Protein AF-A0A821J7E0-F1 (afdb_monomer)

Radius of gyration: 17.11 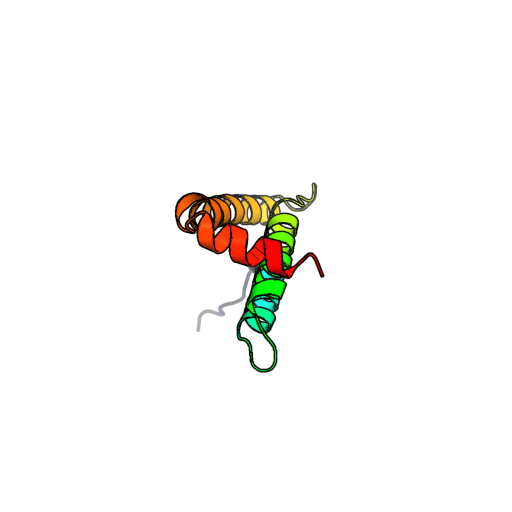Å; Cα contacts (8 Å, |Δi|>4): 48; chains: 1; bounding box: 32×41×53 Å

Nearest PDB structures (foldseek):
  6dww-assembly1_A  TM=8.074E-01  e=5.639E+00  Musca domestica
  8sjd-assembly1_B  TM=7.422E-01  e=7.407E+00  Musca domestica

Secondary structure (DSSP, 8-state):
----PPPHHHHHHHHHHHHHHHHHHHHHHHHT-SSS-HHHHHHHHHHHHHHHHH---TT-HHHHHHHHHHHHHHHIIIIISS-HHHHHHHHHTT--

Mean predicted aligned error: 9.98 Å

Sequence (96 aa):
FQKLSFSRLDWLYLSALKSVLFPFCRATILLSGSKYPTLSLAYHVLKGLKNSLTKLKADQPLENSLKKLLLIQFNYYFEQEIPMEQKRATLVCGTI

pLDDT: mean 76.68, std 15.1, range [38.75, 92.12]

Solvent-accessible surface area (backbone atoms only — not comparable to full-atom values): 5635 Å² total; per-residue (Å²): 134,83,81,88,67,80,52,76,64,52,55,52,52,50,51,36,50,49,65,68,45,48,62,53,54,53,43,49,64,61,60,68,45,90,82,61,85,46,57,36,54,42,46,56,46,52,51,51,47,52,53,59,38,68,62,69,54,91,94,36,65,69,45,38,53,53,26,49,56,50,44,54,53,46,46,49,55,61,66,71,69,52,55,72,67,61,58,45,60,27,53,64,56,65,75,120

Structure (mmCIF, N/CA/C/O backbone):
data_AF-A0A821J7E0-F1
#
_entry.id   AF-A0A821J7E0-F1
#
loop_
_atom_site.group_PDB
_atom_site.id
_atom_site.type_symbol
_atom_site.label_atom_id
_atom_site.label_alt_id
_atom_site.label_comp_id
_atom_site.label_asym_id
_atom_site.label_entity_id
_atom_site.label_seq_id
_atom_site.pdbx_PDB_ins_code
_atom_site.Cartn_x
_atom_site.Cartn_y
_atom_site.Cartn_z
_atom_site.occupancy
_atom_site.B_iso_or_equiv
_atom_site.auth_seq_id
_atom_site.auth_comp_id
_atom_site.auth_asym_id
_atom_site.auth_atom_id
_atom_site.pdbx_PDB_model_num
ATOM 1 N N . PHE A 1 1 ? 1.384 -26.727 27.277 1.00 47.72 1 PHE A N 1
ATOM 2 C CA . PHE A 1 1 ? 1.239 -26.203 25.904 1.00 47.72 1 PHE A CA 1
ATOM 3 C C . PHE A 1 1 ? 0.236 -25.063 25.908 1.00 47.72 1 PHE A C 1
ATOM 5 O O . PHE A 1 1 ? -0.953 -25.305 26.075 1.00 47.72 1 PHE A O 1
ATOM 12 N N . GLN A 1 2 ? 0.706 -23.820 25.810 1.00 49.91 2 GLN A N 1
ATOM 13 C CA . GLN A 1 2 ? -0.166 -22.649 25.724 1.00 49.91 2 GLN A CA 1
ATOM 14 C C . GLN A 1 2 ? -0.698 -22.577 24.288 1.00 49.91 2 GLN A C 1
ATOM 16 O O . GLN A 1 2 ? 0.078 -22.518 23.336 1.00 49.91 2 GLN A O 1
ATOM 21 N N . LYS A 1 3 ? -2.017 -22.687 24.118 1.00 59.97 3 LYS A N 1
ATOM 22 C CA . LYS A 1 3 ? -2.660 -22.647 22.803 1.00 59.97 3 LYS A CA 1
ATOM 23 C C . LYS A 1 3 ? -2.534 -21.211 22.281 1.00 59.97 3 LYS A C 1
ATOM 25 O O . LYS A 1 3 ? -3.243 -20.329 22.751 1.00 59.97 3 LYS A O 1
ATOM 30 N N . LEU A 1 4 ? -1.599 -20.975 21.358 1.00 69.00 4 LEU A N 1
ATOM 31 C CA . LEU A 1 4 ? -1.445 -19.719 20.614 1.00 69.00 4 LEU A CA 1
ATOM 32 C C . LEU A 1 4 ? -2.649 -19.552 19.676 1.00 69.00 4 LEU A C 1
ATOM 34 O O . LEU A 1 4 ? -2.565 -19.795 18.476 1.00 69.00 4 LEU A O 1
ATOM 38 N N . SER A 1 5 ? -3.814 -19.233 20.234 1.00 79.56 5 SER A N 1
ATOM 39 C CA . SER A 1 5 ? -4.992 -18.889 19.447 1.00 79.56 5 SER A CA 1
ATOM 40 C C . SER A 1 5 ? -5.023 -17.385 19.248 1.00 79.56 5 SER A C 1
ATOM 42 O O . SER A 1 5 ? -5.134 -16.641 20.223 1.00 79.56 5 SER A O 1
ATOM 44 N N . PHE A 1 6 ? -4.964 -16.951 17.992 1.00 81.06 6 PHE A N 1
ATOM 45 C CA . PHE A 1 6 ? -5.233 -15.565 17.638 1.00 81.06 6 PHE A CA 1
ATOM 46 C C . PHE A 1 6 ? -6.611 -15.145 18.143 1.00 81.06 6 PHE A C 1
ATOM 48 O O . PHE A 1 6 ? -7.612 -15.839 17.934 1.00 81.06 6 PHE A O 1
ATOM 55 N N . SER A 1 7 ? -6.653 -13.990 18.794 1.00 85.94 7 SER A N 1
ATOM 56 C CA . SER A 1 7 ? -7.897 -13.331 19.147 1.00 85.94 7 SER A CA 1
ATOM 57 C C . SER A 1 7 ? -8.586 -12.796 17.888 1.00 85.94 7 SER A C 1
ATOM 59 O O . SER A 1 7 ? -7.986 -12.641 16.821 1.00 85.94 7 SER A O 1
ATOM 61 N N . ARG A 1 8 ? -9.873 -12.456 18.002 1.00 84.81 8 ARG A N 1
ATOM 62 C CA . ARG A 1 8 ? -10.621 -11.812 16.911 1.00 84.81 8 ARG A CA 1
ATOM 63 C C . ARG A 1 8 ? -9.969 -10.501 16.450 1.00 84.81 8 ARG A C 1
ATOM 65 O O . ARG A 1 8 ? -10.041 -10.177 15.268 1.00 84.81 8 ARG A O 1
ATOM 72 N N . LEU A 1 9 ? -9.342 -9.761 17.366 1.00 86.75 9 LEU A N 1
ATOM 73 C CA . LEU A 1 9 ? -8.648 -8.513 17.052 1.00 86.75 9 LEU A CA 1
ATOM 74 C C . LEU A 1 9 ? -7.415 -8.769 16.183 1.00 86.75 9 LEU A C 1
ATOM 76 O O . LEU A 1 9 ? -7.224 -8.070 15.194 1.00 86.75 9 LEU A O 1
ATOM 80 N N . ASP A 1 10 ? -6.646 -9.817 16.474 1.00 87.56 10 ASP A N 1
ATOM 81 C CA . ASP A 1 10 ? -5.456 -10.174 15.690 1.00 87.56 10 ASP A CA 1
ATOM 82 C C . ASP A 1 10 ? -5.805 -10.475 14.229 1.00 87.56 10 ASP A C 1
ATOM 84 O O . ASP A 1 10 ? -5.123 -10.025 13.309 1.00 87.56 10 ASP A O 1
ATOM 88 N N . TRP A 1 11 ? -6.929 -11.156 13.995 1.00 89.00 11 TRP A N 1
ATOM 89 C CA . TRP A 1 11 ? -7.439 -11.398 12.645 1.00 89.00 11 TRP A CA 1
ATOM 90 C C . TRP A 1 11 ? -7.858 -10.115 11.922 1.00 89.00 11 TRP A C 1
ATOM 92 O O . TRP A 1 11 ? -7.642 -9.997 10.715 1.00 89.00 11 TRP A O 1
ATOM 102 N N . LEU A 1 12 ? -8.418 -9.137 12.641 1.00 86.75 12 LEU A N 1
ATOM 103 C CA . LEU A 1 12 ? -8.735 -7.824 12.074 1.00 86.75 12 LEU A CA 1
ATOM 104 C C . LEU A 1 12 ? -7.459 -7.059 11.700 1.00 86.75 12 LEU A C 1
ATOM 106 O O . LEU A 1 12 ? -7.396 -6.498 10.604 1.00 86.75 12 LEU A O 1
ATOM 110 N N . TYR A 1 13 ? -6.428 -7.092 12.551 1.00 87.75 13 TYR A N 1
ATOM 111 C CA . TYR A 1 13 ? -5.122 -6.497 12.252 1.00 87.75 13 TYR A CA 1
ATOM 112 C C . TYR A 1 13 ? -4.474 -7.146 11.027 1.00 87.75 13 TYR A C 1
ATOM 114 O O . TYR A 1 13 ? -4.061 -6.442 10.106 1.00 87.75 13 TYR A O 1
ATOM 122 N N . LEU A 1 14 ? -4.447 -8.480 10.967 1.00 89.75 14 LEU A N 1
ATOM 123 C CA . LEU A 1 14 ? -3.912 -9.228 9.828 1.00 89.75 14 LEU A CA 1
ATOM 124 C C . LEU A 1 14 ? -4.678 -8.935 8.536 1.00 89.75 14 LEU A C 1
ATOM 126 O O . LEU A 1 14 ? -4.068 -8.760 7.481 1.00 89.75 14 LEU A O 1
ATOM 130 N N . SER A 1 15 ? -6.008 -8.841 8.607 1.00 88.75 15 SER A N 1
ATOM 131 C CA . SER A 1 15 ? -6.838 -8.503 7.450 1.00 88.75 15 SER A CA 1
ATOM 132 C C . SER A 1 15 ? -6.548 -7.090 6.942 1.00 88.75 15 SER A C 1
ATOM 134 O O . SER A 1 15 ? -6.396 -6.891 5.734 1.00 88.75 15 SER A O 1
ATOM 136 N N . ALA A 1 16 ? -6.433 -6.113 7.845 1.00 87.19 16 ALA A N 1
ATOM 137 C CA . ALA A 1 16 ? -6.078 -4.744 7.483 1.00 87.19 16 ALA A CA 1
ATOM 138 C C . ALA A 1 16 ? -4.672 -4.685 6.870 1.00 87.19 16 ALA A C 1
ATOM 140 O O . ALA A 1 16 ? -4.483 -4.095 5.810 1.00 87.19 16 ALA A O 1
ATOM 141 N N . LEU A 1 17 ? -3.699 -5.369 7.474 1.00 90.38 17 LEU A N 1
ATOM 142 C CA . LEU A 1 17 ? -2.330 -5.420 6.972 1.00 90.38 17 LEU A CA 1
ATOM 143 C C . LEU A 1 17 ? -2.266 -6.047 5.572 1.00 90.38 17 LEU A C 1
ATOM 145 O O . LEU A 1 17 ? -1.640 -5.491 4.672 1.00 90.38 17 LEU A O 1
ATOM 149 N N . LYS A 1 18 ? -2.978 -7.158 5.355 1.00 90.75 18 LYS A N 1
ATOM 150 C CA . LYS A 1 18 ? -3.095 -7.798 4.039 1.00 90.75 18 LYS A CA 1
ATOM 151 C C . LYS A 1 18 ? -3.688 -6.843 3.003 1.00 90.75 18 LYS A C 1
ATOM 153 O O . LYS A 1 18 ? -3.145 -6.742 1.908 1.00 90.75 18 LYS A O 1
ATOM 158 N N . SER A 1 19 ? -4.769 -6.140 3.345 1.00 88.25 19 SER A N 1
ATOM 159 C CA . SER A 1 19 ? -5.420 -5.155 2.467 1.00 88.25 19 SER A CA 1
ATOM 160 C C . SER A 1 19 ? -4.444 -4.057 2.025 1.00 88.25 19 SER A C 1
ATOM 162 O O . SER A 1 19 ? -4.351 -3.746 0.837 1.00 88.25 19 SER A O 1
ATOM 164 N N . VAL A 1 20 ? -3.648 -3.530 2.963 1.00 91.06 20 VAL A N 1
ATOM 165 C CA . VAL A 1 20 ? -2.670 -2.463 2.697 1.00 91.06 20 VAL A CA 1
ATOM 166 C C . VAL A 1 20 ? -1.457 -2.951 1.904 1.00 91.06 20 VAL A C 1
ATOM 168 O O . VAL A 1 20 ? -0.980 -2.231 1.029 1.00 91.06 20 VAL A O 1
ATOM 171 N N . LEU A 1 21 ? -0.949 -4.152 2.190 1.00 91.06 21 LEU A N 1
ATOM 172 C CA . LEU A 1 21 ? 0.275 -4.677 1.572 1.00 91.06 21 LEU A CA 1
ATOM 173 C C . LEU A 1 21 ? 0.040 -5.338 0.210 1.00 91.06 21 LEU A C 1
ATOM 175 O O . LEU A 1 21 ? 0.962 -5.425 -0.600 1.00 91.06 21 LEU A O 1
ATOM 179 N N . PHE A 1 22 ? -1.178 -5.794 -0.086 1.00 90.62 22 PHE A N 1
ATOM 180 C CA . PHE A 1 22 ? -1.470 -6.480 -1.346 1.00 90.62 22 PHE A CA 1
ATOM 181 C C . PHE A 1 22 ? -1.139 -5.650 -2.607 1.00 90.62 22 PHE A C 1
ATOM 183 O O . PHE A 1 22 ? -0.526 -6.201 -3.526 1.00 90.62 22 PHE A O 1
ATOM 190 N N . PRO A 1 23 ? -1.435 -4.334 -2.673 1.00 89.19 23 PRO A N 1
ATOM 191 C CA . PRO A 1 23 ? -0.975 -3.470 -3.762 1.00 89.19 23 PRO A CA 1
ATOM 192 C C . PRO A 1 23 ? 0.548 -3.462 -3.947 1.00 89.19 23 PRO A C 1
ATOM 194 O O . PRO A 1 23 ? 1.015 -3.490 -5.084 1.00 89.19 23 PRO A O 1
ATOM 197 N N . PHE A 1 24 ? 1.321 -3.486 -2.856 1.00 89.25 24 PHE A N 1
ATOM 198 C CA . PHE A 1 24 ? 2.785 -3.553 -2.911 1.00 89.25 24 PHE A CA 1
ATOM 199 C C . PHE A 1 24 ? 3.261 -4.893 -3.449 1.00 89.25 24 PHE A C 1
ATOM 201 O O . PHE A 1 24 ? 4.127 -4.920 -4.310 1.00 89.25 24 PHE A O 1
ATOM 208 N N . CYS A 1 25 ? 2.652 -6.000 -3.021 1.00 88.19 25 CYS A N 1
ATOM 209 C CA . CYS A 1 25 ? 2.974 -7.321 -3.558 1.00 88.19 25 CYS A CA 1
ATOM 210 C C . CYS A 1 25 ? 2.792 -7.365 -5.085 1.00 88.19 25 CYS A C 1
ATOM 212 O O . CYS A 1 25 ? 3.690 -7.799 -5.806 1.00 88.19 25 CYS A O 1
ATOM 214 N N . ARG A 1 26 ? 1.672 -6.833 -5.599 1.00 85.81 26 ARG A N 1
ATOM 215 C CA . ARG A 1 26 ? 1.432 -6.747 -7.051 1.00 85.81 26 ARG A CA 1
ATOM 216 C C . ARG A 1 26 ? 2.445 -5.844 -7.751 1.00 85.81 26 ARG A C 1
ATOM 218 O O . ARG A 1 26 ? 2.929 -6.210 -8.818 1.00 85.81 26 ARG A O 1
ATOM 225 N N . ALA A 1 27 ? 2.770 -4.696 -7.160 1.00 86.00 27 ALA A N 1
ATOM 226 C CA . ALA A 1 27 ? 3.784 -3.794 -7.694 1.00 86.00 27 ALA A CA 1
ATOM 227 C C . ALA A 1 27 ? 5.160 -4.469 -7.762 1.00 86.00 27 ALA A C 1
ATOM 229 O O . ALA A 1 27 ? 5.799 -4.420 -8.805 1.00 86.00 27 ALA A O 1
ATOM 230 N N . THR A 1 28 ? 5.579 -5.172 -6.710 1.00 86.00 28 THR A N 1
ATOM 231 C CA . THR A 1 28 ? 6.847 -5.910 -6.676 1.00 86.00 28 THR A CA 1
ATOM 232 C C . THR A 1 28 ? 6.890 -7.014 -7.727 1.00 86.00 28 THR A C 1
ATOM 234 O O . THR A 1 28 ? 7.903 -7.154 -8.398 1.00 86.00 28 THR A O 1
ATOM 237 N N . ILE A 1 29 ? 5.799 -7.765 -7.927 1.00 84.62 29 ILE A N 1
ATOM 238 C CA . ILE A 1 29 ? 5.719 -8.797 -8.977 1.00 84.62 29 ILE A CA 1
ATOM 239 C C . ILE A 1 29 ? 5.846 -8.182 -10.379 1.00 84.62 29 ILE A C 1
ATOM 241 O O . ILE A 1 29 ? 6.494 -8.755 -11.249 1.00 84.62 29 ILE A O 1
ATOM 245 N N . LEU A 1 30 ? 5.229 -7.021 -10.611 1.00 80.69 30 LEU A N 1
ATOM 246 C CA . LEU A 1 30 ? 5.316 -6.322 -11.896 1.00 80.69 30 LEU A CA 1
ATOM 247 C C . LEU A 1 30 ? 6.713 -5.731 -12.135 1.00 80.69 30 LEU A C 1
ATOM 249 O O . LEU A 1 30 ? 7.226 -5.789 -13.249 1.00 80.69 30 LEU A O 1
ATOM 253 N N . LEU A 1 31 ? 7.328 -5.179 -11.089 1.00 79.44 31 LEU A N 1
ATOM 254 C CA . LEU A 1 31 ? 8.638 -4.528 -11.145 1.00 79.44 31 LEU A CA 1
ATOM 255 C C . LEU A 1 31 ? 9.810 -5.517 -11.137 1.00 79.44 31 LEU A C 1
ATOM 257 O O . LEU A 1 31 ? 10.880 -5.171 -11.627 1.00 79.44 31 LEU A O 1
ATOM 261 N N . SER A 1 32 ? 9.627 -6.742 -10.631 1.00 79.50 32 SER A N 1
ATOM 262 C CA . SER A 1 32 ? 10.670 -7.779 -10.613 1.00 79.50 32 SER A CA 1
ATOM 263 C C . SER A 1 32 ? 10.994 -8.354 -11.997 1.00 79.50 32 SER A C 1
ATOM 265 O O . SER A 1 32 ? 11.944 -9.119 -12.132 1.00 79.50 32 SER A O 1
ATOM 267 N N . GLY A 1 33 ? 10.259 -7.943 -13.039 1.00 64.69 33 GLY A N 1
ATOM 268 C CA . GLY A 1 33 ? 10.817 -7.850 -14.387 1.00 64.69 33 GLY A CA 1
ATOM 269 C C . GLY A 1 33 ? 11.212 -9.171 -15.040 1.00 64.69 33 GLY A C 1
ATOM 270 O O . GLY A 1 33 ? 12.212 -9.220 -15.744 1.00 64.69 33 GLY A O 1
ATOM 271 N N . SER A 1 34 ? 10.426 -10.238 -14.881 1.00 60.00 34 SER A N 1
ATOM 272 C CA . SER A 1 34 ? 10.753 -11.508 -15.543 1.00 60.00 34 SER A CA 1
ATOM 273 C C . SER A 1 34 ? 10.625 -11.480 -17.077 1.00 60.00 34 SER A C 1
ATOM 275 O O . SER A 1 34 ? 11.155 -12.397 -17.702 1.00 60.00 34 SER A O 1
ATOM 277 N N . LYS A 1 35 ? 9.959 -10.484 -17.710 1.00 55.94 35 LYS A N 1
ATOM 278 C CA . LYS A 1 35 ? 9.728 -10.502 -19.179 1.00 55.94 35 LYS A CA 1
ATOM 279 C C . LYS A 1 35 ? 9.691 -9.190 -20.011 1.00 55.94 35 LYS A C 1
ATOM 281 O O . LYS A 1 35 ? 9.715 -9.340 -21.224 1.00 55.94 35 LYS A O 1
ATOM 286 N N . TYR A 1 36 ? 9.648 -7.947 -19.499 1.00 55.09 36 TYR A N 1
ATOM 287 C CA . TYR A 1 36 ? 9.438 -6.744 -20.364 1.00 55.09 36 TYR A CA 1
ATOM 288 C C . TYR A 1 36 ? 10.053 -5.439 -19.815 1.00 55.09 36 TYR A C 1
ATOM 290 O O . TYR A 1 36 ? 10.305 -5.388 -18.612 1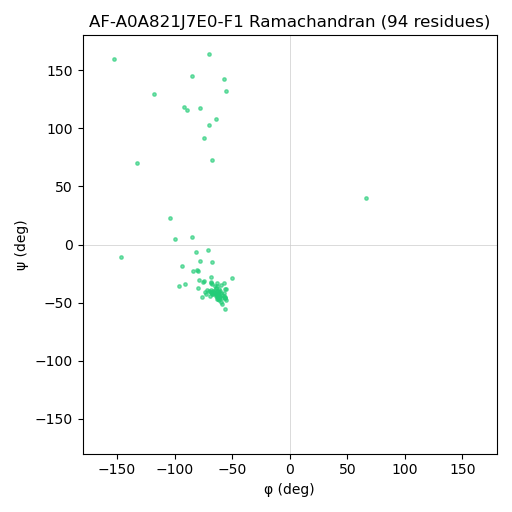.00 55.09 36 TYR A O 1
ATOM 298 N N . PRO A 1 37 ? 10.311 -4.395 -20.649 1.00 55.03 37 PRO A N 1
ATOM 299 C CA . PRO A 1 37 ? 11.077 -3.211 -20.252 1.00 55.03 37 PRO A CA 1
ATOM 300 C C . PRO A 1 37 ? 10.337 -2.444 -19.154 1.00 55.03 37 PRO A C 1
ATOM 302 O O . PRO A 1 37 ? 9.294 -1.829 -19.355 1.00 55.03 37 PRO A O 1
ATOM 305 N N . THR A 1 38 ? 10.891 -2.546 -17.955 1.00 65.75 38 THR A N 1
ATOM 306 C CA . THR A 1 38 ? 10.271 -2.251 -16.663 1.00 65.75 38 THR A CA 1
ATOM 307 C C . THR A 1 38 ? 10.180 -0.763 -16.338 1.00 65.75 38 THR A C 1
ATOM 309 O O . THR A 1 38 ? 9.435 -0.395 -15.434 1.00 65.75 38 THR A O 1
ATOM 312 N N . LEU A 1 39 ? 10.895 0.110 -17.055 1.00 67.19 39 LEU A N 1
ATOM 313 C CA . LEU A 1 39 ? 11.051 1.511 -16.652 1.00 67.19 39 LEU A CA 1
ATOM 314 C C . LEU A 1 39 ? 9.808 2.373 -16.933 1.00 67.19 39 LEU A C 1
ATOM 316 O O . LEU A 1 39 ? 9.368 3.108 -16.052 1.00 67.19 39 LEU A O 1
ATOM 320 N N . SER A 1 40 ? 9.201 2.259 -18.120 1.00 69.75 40 SER A N 1
ATOM 321 C CA . SER A 1 40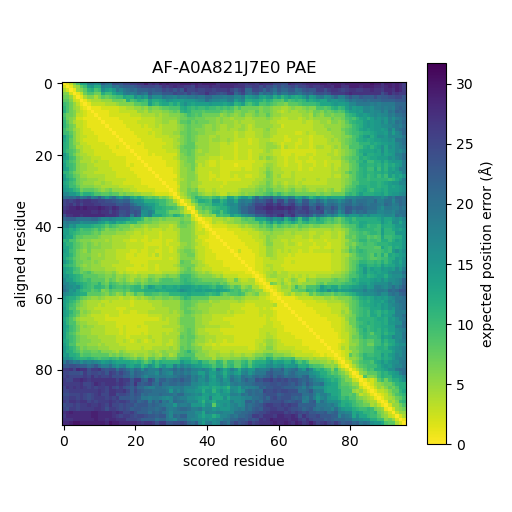 ? 7.953 2.970 -18.452 1.00 69.75 40 SER A CA 1
ATOM 322 C C . SER A 1 40 ? 6.802 2.519 -17.558 1.00 69.75 40 SER A C 1
ATOM 324 O O . SER A 1 40 ? 6.056 3.334 -17.017 1.00 69.75 40 S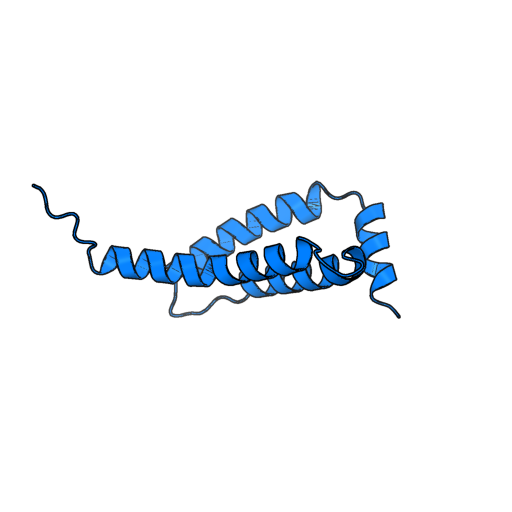ER A O 1
ATOM 326 N N . LEU A 1 41 ? 6.698 1.207 -17.335 1.00 74.56 41 LEU A N 1
ATOM 327 C CA . LEU A 1 41 ? 5.661 0.627 -16.491 1.00 74.56 41 LEU A C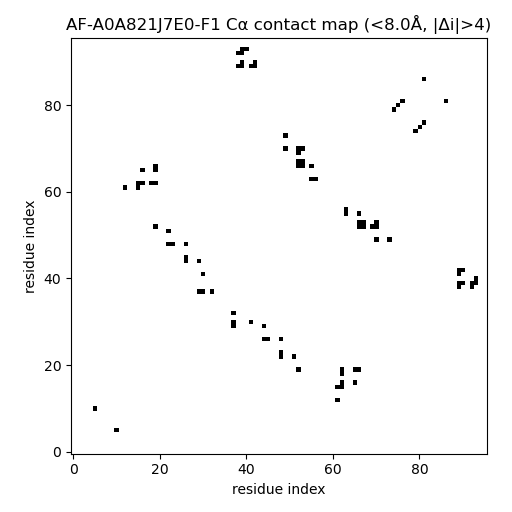A 1
ATOM 328 C C . LEU A 1 41 ? 5.849 0.996 -15.017 1.00 74.56 41 LEU A C 1
ATOM 330 O O . LEU A 1 41 ? 4.861 1.168 -14.301 1.00 74.56 41 LEU A O 1
ATOM 334 N N . ALA A 1 42 ? 7.100 1.148 -14.566 1.00 78.31 42 ALA A N 1
ATOM 335 C CA . ALA A 1 42 ? 7.399 1.453 -13.177 1.00 78.31 42 ALA A CA 1
ATOM 336 C C . ALA A 1 42 ? 6.693 2.723 -12.721 1.00 78.31 42 ALA A C 1
ATOM 338 O O . ALA A 1 42 ? 6.022 2.706 -11.690 1.00 78.31 42 ALA A O 1
ATOM 339 N N . TYR A 1 43 ? 6.748 3.791 -13.518 1.00 79.12 43 TYR A N 1
ATOM 340 C CA . TYR A 1 43 ? 6.066 5.040 -13.191 1.00 79.12 43 TYR A CA 1
ATOM 341 C C . TYR A 1 43 ? 4.567 4.846 -12.940 1.00 79.12 43 TYR A C 1
ATOM 343 O O . TYR A 1 43 ? 4.030 5.309 -11.932 1.00 79.12 43 TYR A O 1
ATOM 351 N N . HIS A 1 44 ? 3.889 4.122 -13.832 1.00 81.88 44 HIS A N 1
ATOM 352 C CA . HIS A 1 44 ? 2.458 3.855 -13.710 1.00 81.88 44 HIS A CA 1
ATOM 353 C C . HIS A 1 44 ? 2.134 2.986 -12.494 1.00 81.88 44 HIS A C 1
ATOM 355 O O . HIS A 1 44 ? 1.166 3.267 -11.783 1.00 81.88 44 HIS A O 1
ATOM 361 N N . VAL A 1 45 ? 2.957 1.973 -12.220 1.00 84.69 45 VAL A N 1
ATOM 362 C CA . VAL A 1 45 ? 2.820 1.105 -11.044 1.00 84.69 45 VAL A CA 1
ATOM 363 C C . VAL A 1 45 ? 2.964 1.919 -9.758 1.00 84.69 45 VAL A C 1
ATOM 365 O O . VAL A 1 45 ? 2.124 1.827 -8.865 1.00 84.69 45 VAL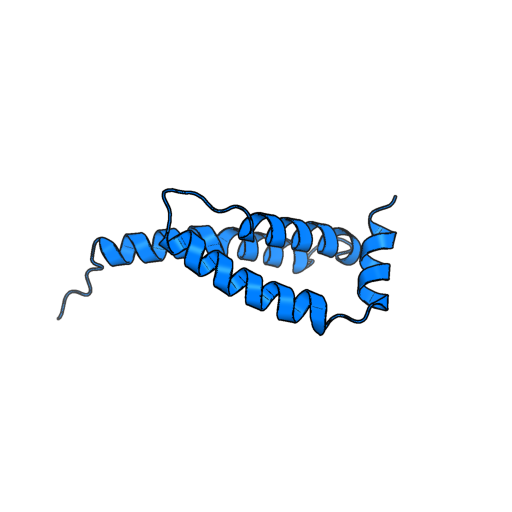 A O 1
ATOM 368 N N . LEU A 1 46 ? 3.975 2.780 -9.689 1.00 85.06 46 LEU A N 1
ATOM 369 C CA . LEU A 1 46 ? 4.275 3.620 -8.531 1.00 85.06 46 LEU A CA 1
ATOM 370 C C . LEU A 1 46 ? 3.207 4.698 -8.312 1.00 85.06 46 LEU A C 1
ATOM 372 O O . LEU A 1 46 ? 2.750 4.903 -7.187 1.00 85.06 46 LEU A O 1
ATOM 376 N N . LYS A 1 47 ? 2.720 5.325 -9.388 1.00 84.31 47 LYS A N 1
ATOM 377 C CA . LYS A 1 47 ? 1.578 6.250 -9.345 1.00 84.31 47 LYS A CA 1
ATOM 378 C C . LYS A 1 47 ? 0.300 5.545 -8.881 1.00 84.31 47 LYS A C 1
ATOM 380 O O . LYS A 1 47 ? -0.436 6.081 -8.054 1.00 84.31 47 LYS A O 1
ATOM 385 N N . GLY A 1 48 ? 0.044 4.332 -9.373 1.00 86.25 48 GLY A N 1
ATOM 386 C CA . GLY A 1 48 ? -1.073 3.494 -8.932 1.00 86.25 48 GLY A CA 1
ATOM 387 C C . GLY A 1 48 ? -0.984 3.136 -7.448 1.00 86.25 48 GLY A C 1
ATOM 388 O O . GLY A 1 48 ? -1.990 3.170 -6.737 1.00 86.25 48 GLY A O 1
ATOM 389 N N . LEU A 1 49 ? 0.226 2.876 -6.960 1.00 88.81 49 LEU A N 1
ATOM 390 C CA . LEU A 1 49 ? 0.489 2.565 -5.563 1.00 88.81 49 LEU A CA 1
ATOM 391 C C . LEU A 1 49 ? 0.274 3.787 -4.656 1.00 88.81 49 LEU A C 1
ATOM 393 O O . LEU A 1 49 ? -0.450 3.679 -3.665 1.00 88.81 49 LEU A O 1
ATOM 397 N N . LYS A 1 50 ? 0.755 4.975 -5.053 1.00 89.00 50 LYS A N 1
ATOM 398 C CA . LYS A 1 50 ? 0.440 6.249 -4.376 1.00 89.00 50 LYS A CA 1
ATOM 399 C C . LYS A 1 50 ? -1.073 6.483 -4.302 1.00 89.00 50 LYS A C 1
ATOM 401 O O . LYS A 1 50 ? -1.595 6.786 -3.233 1.00 89.00 50 LYS A O 1
ATOM 406 N N . ASN A 1 51 ? -1.795 6.249 -5.399 1.00 89.06 51 ASN A N 1
ATOM 407 C CA . ASN A 1 51 ? -3.257 6.363 -5.435 1.00 89.06 51 ASN A CA 1
ATOM 408 C C . ASN A 1 51 ? -3.967 5.360 -4.508 1.00 89.06 51 ASN A C 1
ATOM 410 O O . ASN A 1 51 ? -5.026 5.658 -3.958 1.00 89.06 51 ASN A O 1
ATOM 414 N N . SER A 1 52 ? -3.410 4.162 -4.327 1.00 88.88 52 SER A N 1
ATOM 415 C CA . SER A 1 52 ? -3.949 3.170 -3.389 1.00 88.88 52 SER A CA 1
ATOM 416 C C . SER A 1 52 ? -3.784 3.601 -1.928 1.00 88.88 52 SER A C 1
ATOM 418 O O . SER A 1 52 ? -4.626 3.273 -1.090 1.00 88.88 52 SER A O 1
ATOM 420 N N . LEU A 1 53 ? -2.711 4.334 -1.624 1.00 87.94 53 LEU A N 1
ATOM 421 C CA . LEU A 1 53 ? -2.423 4.862 -0.291 1.00 87.94 53 LEU A CA 1
ATOM 422 C C . LEU A 1 53 ? -3.239 6.125 0.032 1.00 87.94 53 LEU A C 1
ATOM 424 O O . LEU A 1 53 ? -3.598 6.335 1.186 1.00 87.94 53 LEU A O 1
ATOM 428 N N . THR A 1 54 ? -3.588 6.943 -0.965 1.00 88.38 54 THR A N 1
ATOM 429 C CA . THR A 1 54 ? -4.417 8.148 -0.766 1.00 88.38 54 THR A CA 1
ATOM 430 C C . THR A 1 54 ? -5.915 7.855 -0.665 1.00 88.38 54 THR A C 1
ATOM 432 O O . THR A 1 54 ? -6.657 8.648 -0.087 1.00 88.38 54 THR A O 1
ATOM 435 N N . LYS A 1 55 ? -6.382 6.710 -1.181 1.00 87.69 55 LYS A N 1
ATOM 436 C CA . LYS A 1 55 ? -7.781 6.270 -1.053 1.00 87.69 55 LYS A CA 1
ATOM 437 C C . LYS A 1 55 ? -8.077 5.756 0.360 1.00 87.69 55 LYS A C 1
ATOM 439 O O . LYS A 1 55 ? -7.912 4.567 0.659 1.00 87.69 55 LYS A O 1
ATOM 444 N N . LEU A 1 56 ? -8.537 6.669 1.210 1.00 85.56 56 LEU A N 1
ATOM 445 C CA . LEU A 1 56 ? -9.009 6.387 2.565 1.00 85.56 56 LEU A CA 1
ATOM 446 C C . LEU A 1 56 ? -10.480 5.950 2.552 1.00 85.56 56 LEU A C 1
ATOM 448 O O . LEU A 1 56 ? -11.271 6.438 1.748 1.00 85.56 56 LEU A O 1
ATOM 452 N N . LYS A 1 57 ? -10.848 5.037 3.453 1.00 81.75 57 LYS A N 1
ATOM 453 C CA . LYS A 1 57 ? -12.229 4.556 3.626 1.00 81.75 57 LYS A CA 1
ATOM 454 C C . LYS A 1 57 ? -12.722 4.912 5.023 1.00 81.75 57 LYS A C 1
ATOM 456 O O . LYS A 1 57 ? -12.024 4.612 5.987 1.00 81.75 57 LYS A O 1
ATOM 461 N N . ALA A 1 58 ? -13.901 5.522 5.141 1.00 72.88 58 ALA A N 1
ATOM 462 C CA . ALA A 1 58 ? -14.437 5.976 6.429 1.00 72.88 58 ALA A CA 1
ATOM 463 C C . ALA A 1 58 ? -14.508 4.847 7.480 1.00 72.88 58 ALA A C 1
ATOM 465 O O . ALA A 1 58 ? -14.110 5.054 8.623 1.00 72.88 58 ALA A O 1
ATOM 466 N N . ASP A 1 59 ? -14.871 3.631 7.065 1.00 78.69 59 ASP A N 1
ATOM 467 C CA . ASP A 1 59 ? -15.116 2.501 7.976 1.00 78.69 59 ASP A CA 1
ATOM 468 C C . ASP A 1 59 ? -13.860 1.705 8.383 1.00 78.69 59 ASP A C 1
ATOM 470 O O . ASP A 1 59 ? -13.964 0.650 9.008 1.00 78.69 59 ASP A O 1
ATOM 474 N N . GLN A 1 60 ? -12.652 2.149 8.013 1.00 81.69 60 GLN A N 1
ATOM 475 C CA . GLN A 1 60 ? -11.414 1.384 8.238 1.00 81.69 60 GLN A CA 1
ATOM 476 C C . GLN A 1 60 ? -10.288 2.248 8.838 1.00 81.69 60 GLN A C 1
ATOM 478 O O . GLN A 1 60 ? -9.286 2.524 8.171 1.00 81.69 60 GLN A O 1
ATOM 483 N N . PRO A 1 61 ? -10.401 2.668 10.115 1.00 86.00 61 PRO A N 1
ATOM 484 C CA . PRO A 1 61 ? -9.458 3.600 10.740 1.00 86.00 61 PRO A CA 1
ATOM 485 C C . PRO A 1 61 ? -8.030 3.046 10.819 1.00 86.00 61 PRO A C 1
ATOM 487 O O . PRO A 1 61 ? -7.075 3.765 10.535 1.00 86.00 61 PRO A O 1
ATOM 490 N N . LEU A 1 62 ? -7.877 1.756 11.131 1.00 87.00 62 LEU A N 1
ATOM 491 C CA . LEU A 1 62 ? -6.577 1.085 11.169 1.00 87.00 62 LEU A CA 1
ATOM 492 C C . LEU A 1 62 ? -5.907 1.049 9.787 1.00 87.00 62 LEU A C 1
ATOM 494 O O . LEU A 1 62 ? -4.731 1.386 9.659 1.00 87.00 62 LEU A O 1
ATOM 498 N N . GLU A 1 63 ? -6.664 0.667 8.753 1.00 88.69 63 GLU A N 1
ATOM 499 C CA . GLU A 1 63 ? -6.179 0.639 7.369 1.00 88.69 63 GLU A CA 1
ATOM 500 C C . GLU A 1 63 ? -5.716 2.038 6.941 1.00 88.69 63 GLU A C 1
ATOM 502 O O . GLU A 1 63 ? -4.641 2.195 6.365 1.00 88.69 63 GLU A O 1
ATOM 507 N N . ASN A 1 64 ? -6.491 3.068 7.285 1.00 90.00 64 ASN A N 1
ATOM 508 C CA . ASN A 1 64 ? -6.161 4.455 6.980 1.00 90.00 64 ASN A CA 1
ATOM 509 C C . ASN A 1 64 ? -4.887 4.927 7.689 1.00 90.00 64 ASN A C 1
ATOM 511 O O . ASN A 1 64 ? -4.069 5.604 7.069 1.00 90.00 64 ASN A O 1
ATOM 515 N N . SER A 1 65 ? -4.698 4.578 8.964 1.00 90.31 65 SER A N 1
ATOM 516 C CA . SER A 1 65 ? -3.474 4.915 9.703 1.00 90.31 65 SER A CA 1
ATOM 517 C C . SER A 1 65 ? -2.242 4.270 9.069 1.00 90.31 65 SER A C 1
ATOM 519 O O . SER A 1 65 ? -1.249 4.954 8.827 1.00 90.31 65 SER A O 1
ATOM 521 N N . LEU A 1 66 ? -2.327 2.986 8.709 1.00 89.56 66 LEU A N 1
ATOM 522 C CA . LEU A 1 66 ? -1.245 2.278 8.020 1.00 89.56 66 LEU A CA 1
ATOM 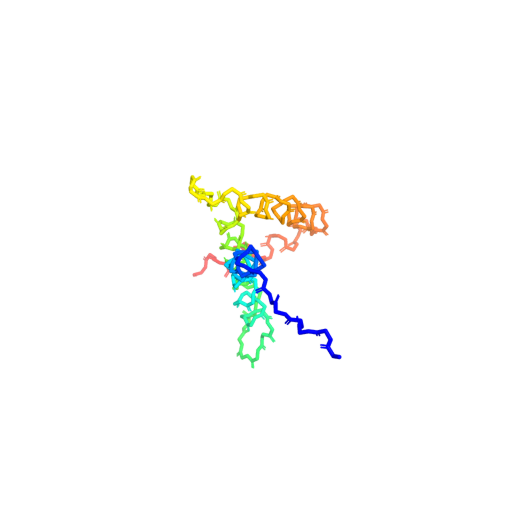523 C C . LEU A 1 66 ? -0.940 2.894 6.648 1.00 89.56 66 LEU A C 1
ATOM 525 O O . LEU A 1 66 ? 0.221 3.137 6.323 1.00 89.56 66 LEU A O 1
ATOM 529 N N . LYS A 1 67 ? -1.975 3.209 5.861 1.00 91.69 67 LYS A N 1
ATOM 530 C CA . LYS A 1 67 ? -1.814 3.882 4.565 1.00 91.69 67 LYS A CA 1
ATOM 531 C C . LYS A 1 67 ? -1.135 5.240 4.694 1.00 91.69 67 LYS A C 1
ATOM 533 O O . LYS A 1 67 ? -0.269 5.546 3.884 1.00 91.69 67 LYS A O 1
ATOM 538 N N . LYS A 1 68 ? -1.490 6.038 5.707 1.00 92.12 68 LYS A N 1
ATOM 539 C CA . LYS A 1 68 ? -0.859 7.342 5.964 1.00 92.12 68 LYS A CA 1
ATOM 540 C C . LYS A 1 68 ? 0.628 7.199 6.284 1.00 92.12 68 LYS A C 1
ATOM 542 O O . LYS A 1 68 ? 1.429 7.912 5.689 1.00 92.12 68 LYS A O 1
ATOM 547 N N . LEU A 1 69 ? 0.999 6.263 7.162 1.00 91.81 69 LEU A N 1
ATOM 548 C CA . LEU A 1 69 ? 2.405 6.002 7.498 1.00 91.81 69 LEU A 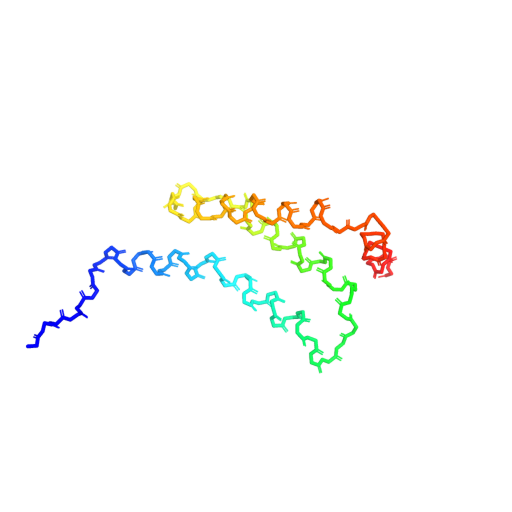CA 1
ATOM 549 C C . LEU A 1 69 ? 3.208 5.578 6.263 1.00 91.8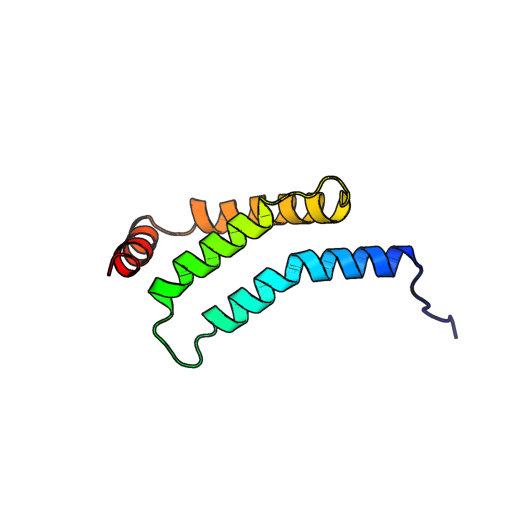1 69 LEU A C 1
ATOM 551 O O . LEU A 1 69 ? 4.277 6.120 5.995 1.00 91.81 69 LEU A O 1
ATOM 555 N N . LEU A 1 70 ? 2.654 4.668 5.462 1.00 90.94 70 LEU A N 1
ATOM 556 C CA . LEU A 1 70 ? 3.291 4.231 4.222 1.00 90.94 70 LEU A CA 1
ATOM 557 C C . LEU A 1 70 ? 3.354 5.334 3.169 1.00 90.94 70 LEU A C 1
ATOM 559 O O . LEU A 1 70 ? 4.322 5.384 2.424 1.00 90.94 70 LEU A O 1
ATOM 563 N N . LEU A 1 71 ? 2.363 6.224 3.098 1.00 90.94 71 LEU A N 1
ATOM 564 C CA . LEU A 1 71 ? 2.372 7.354 2.171 1.00 90.94 71 LEU A CA 1
ATOM 565 C C . LEU A 1 71 ? 3.470 8.362 2.521 1.00 90.94 71 LEU A C 1
ATOM 567 O O . LEU A 1 71 ? 4.130 8.867 1.617 1.00 90.94 71 LEU A O 1
ATOM 571 N N . ILE A 1 72 ? 3.680 8.633 3.813 1.00 91.12 72 ILE A N 1
ATOM 572 C CA . ILE A 1 72 ? 4.782 9.484 4.281 1.00 91.12 72 ILE A CA 1
ATOM 573 C C . ILE A 1 72 ? 6.113 8.882 3.832 1.00 91.12 72 ILE A C 1
ATOM 575 O O . ILE A 1 72 ? 6.903 9.562 3.179 1.00 91.12 72 ILE A O 1
ATOM 579 N N . GLN A 1 73 ? 6.318 7.592 4.105 1.00 89.69 73 GLN A N 1
ATOM 580 C CA . GLN A 1 73 ? 7.549 6.909 3.726 1.00 89.69 73 GLN A CA 1
ATOM 581 C C . GLN A 1 73 ? 7.723 6.832 2.203 1.00 89.69 73 GLN A C 1
ATOM 583 O O . GLN A 1 73 ? 8.818 7.034 1.685 1.00 89.69 73 GLN A O 1
ATOM 588 N N . PHE A 1 74 ? 6.634 6.587 1.473 1.00 87.06 74 PHE A N 1
ATOM 589 C CA . PHE A 1 74 ? 6.628 6.577 0.016 1.00 87.06 74 PHE A CA 1
ATOM 590 C C . PHE A 1 74 ? 7.071 7.931 -0.533 1.00 87.06 74 PHE A C 1
ATOM 592 O O . PHE A 1 74 ? 7.966 7.969 -1.364 1.00 87.06 74 PHE A O 1
ATOM 599 N N . ASN A 1 75 ? 6.493 9.038 -0.057 1.00 86.56 75 ASN A N 1
ATOM 600 C CA . ASN A 1 75 ? 6.872 10.374 -0.515 1.00 86.56 75 ASN A CA 1
ATOM 601 C C . ASN A 1 75 ? 8.322 10.708 -0.147 1.00 86.56 75 ASN A C 1
ATOM 603 O O . ASN A 1 75 ? 9.014 11.302 -0.963 1.00 86.56 75 ASN A O 1
ATOM 607 N N . TYR A 1 76 ? 8.807 10.289 1.025 1.00 85.81 76 TYR A N 1
ATOM 608 C CA . TYR A 1 76 ? 10.211 10.466 1.398 1.00 85.81 76 TYR A CA 1
ATOM 609 C C . TYR A 1 76 ? 11.149 9.828 0.360 1.00 85.81 76 TYR A C 1
ATOM 611 O O . TYR A 1 76 ? 11.940 10.530 -0.268 1.00 85.81 76 TYR A O 1
ATOM 619 N N . TYR A 1 77 ? 10.978 8.535 0.071 1.00 81.00 77 TYR A N 1
ATOM 620 C CA . TYR A 1 77 ? 11.825 7.832 -0.900 1.00 81.00 77 TYR A CA 1
ATOM 621 C C . TYR A 1 77 ? 11.607 8.298 -2.350 1.00 81.00 77 TYR A C 1
ATOM 623 O O . TYR A 1 77 ? 12.561 8.477 -3.101 1.00 81.00 77 TYR A O 1
ATOM 631 N N . PHE A 1 78 ? 10.361 8.533 -2.773 1.00 72.69 78 PHE A N 1
ATOM 632 C CA . PHE A 1 78 ? 10.070 8.896 -4.165 1.00 72.69 78 PHE A CA 1
ATOM 633 C C . PHE A 1 78 ? 10.332 10.360 -4.499 1.00 72.69 78 PHE A C 1
ATOM 635 O O . PHE A 1 78 ? 10.724 10.685 -5.624 1.00 72.69 78 PHE A O 1
ATOM 642 N N . GLU A 1 79 ? 10.049 11.269 -3.570 1.00 67.75 79 GLU A N 1
ATOM 643 C CA . GLU A 1 79 ? 10.129 12.701 -3.831 1.00 67.75 79 GLU A CA 1
ATOM 644 C C . GLU A 1 79 ? 11.512 13.255 -3.489 1.00 67.75 79 GLU A C 1
ATOM 646 O O . GLU A 1 79 ? 11.976 14.099 -4.259 1.00 67.75 79 GLU A O 1
ATOM 651 N N . GLN A 1 80 ? 12.197 12.736 -2.458 1.00 64.94 80 GLN A N 1
ATOM 652 C CA . GLN A 1 80 ? 13.503 13.254 -2.024 1.00 64.94 80 GLN A CA 1
ATOM 653 C C . GLN A 1 80 ? 14.718 12.497 -2.586 1.00 64.94 80 GLN A C 1
ATOM 655 O O . GLN A 1 80 ? 15.708 13.152 -2.899 1.00 64.94 80 GLN A O 1
ATOM 660 N N . GLU A 1 81 ? 14.670 11.171 -2.771 1.00 55.50 81 GLU A N 1
ATOM 661 C CA . GLU A 1 81 ? 15.868 10.401 -3.173 1.00 55.50 81 GLU A CA 1
ATOM 662 C C . GLU A 1 81 ? 16.030 10.175 -4.684 1.00 55.50 81 GLU A C 1
ATOM 664 O O . GLU A 1 81 ? 17.138 9.891 -5.133 1.00 55.50 81 GLU A O 1
ATOM 669 N N . ILE A 1 82 ? 14.979 10.321 -5.501 1.00 56.53 82 ILE A N 1
ATOM 670 C CA . ILE A 1 82 ? 15.092 10.105 -6.956 1.00 56.53 82 ILE A CA 1
ATOM 671 C C . ILE A 1 82 ? 15.485 11.422 -7.655 1.00 56.53 82 ILE A C 1
ATOM 673 O O . ILE A 1 82 ? 14.668 12.357 -7.672 1.00 56.53 82 ILE A O 1
ATOM 677 N N . PRO A 1 83 ? 16.674 11.509 -8.295 1.00 55.78 83 PRO A N 1
ATOM 678 C CA . PRO A 1 83 ? 17.095 12.689 -9.046 1.00 55.78 83 PRO A CA 1
ATOM 679 C C . PRO A 1 83 ? 16.081 13.043 -10.142 1.00 55.78 83 PRO A C 1
ATOM 681 O O . PRO A 1 83 ? 15.530 12.163 -10.811 1.00 55.78 83 PRO A O 1
ATOM 684 N N . MET A 1 84 ? 15.848 14.341 -10.365 1.00 56.12 84 MET A N 1
ATOM 685 C CA . MET A 1 84 ? 14.896 14.864 -11.366 1.00 56.12 84 MET A CA 1
ATOM 686 C C . MET A 1 84 ? 15.069 14.254 -12.771 1.00 56.12 84 MET A C 1
ATOM 688 O O . MET A 1 84 ? 14.093 14.124 -13.508 1.00 56.12 84 MET A O 1
ATOM 692 N N . GLU A 1 85 ? 16.280 13.830 -13.136 1.00 52.28 85 GLU A N 1
ATOM 693 C CA . GLU A 1 85 ? 16.589 13.184 -14.417 1.00 52.28 85 GLU A CA 1
ATOM 694 C C . GLU A 1 85 ? 15.966 11.784 -14.559 1.00 52.28 85 GLU A C 1
ATOM 696 O O . GLU A 1 85 ? 15.410 11.465 -15.610 1.00 52.28 85 GLU A O 1
ATOM 701 N N . GLN A 1 86 ? 15.936 10.978 -13.492 1.00 54.81 86 GLN A N 1
ATOM 702 C CA . GLN A 1 86 ? 15.286 9.659 -13.500 1.00 54.81 86 GLN A CA 1
ATOM 703 C C . GLN A 1 86 ? 13.754 9.768 -13.459 1.00 54.81 86 GLN A C 1
ATOM 705 O O . GLN A 1 86 ? 13.060 8.965 -14.090 1.00 54.81 86 GLN A O 1
ATOM 710 N N . LYS A 1 87 ? 13.216 10.811 -12.803 1.00 56.00 87 LYS A N 1
ATOM 711 C CA . LYS A 1 87 ? 11.785 11.172 -12.874 1.00 56.00 87 LYS A CA 1
ATOM 712 C C . LYS A 1 87 ? 11.370 11.578 -14.295 1.00 56.00 87 LYS A C 1
ATOM 714 O O . LYS A 1 87 ? 10.265 11.265 -14.728 1.00 56.00 87 LYS A O 1
ATOM 719 N N . ARG A 1 88 ? 12.252 12.250 -15.047 1.00 52.88 88 ARG A N 1
ATOM 720 C CA . ARG A 1 88 ? 12.007 12.613 -16.455 1.00 52.88 88 ARG A CA 1
ATOM 721 C C . ARG A 1 88 ? 12.088 11.405 -17.388 1.00 52.88 88 ARG A C 1
ATOM 723 O O . ARG A 1 88 ? 11.200 11.247 -18.218 1.00 52.88 88 ARG A O 1
ATOM 730 N N . ALA A 1 89 ? 13.071 10.520 -17.218 1.00 54.91 89 ALA A N 1
ATOM 731 C CA . ALA A 1 89 ? 13.194 9.299 -18.025 1.00 54.91 89 ALA A CA 1
ATOM 732 C C . ALA A 1 89 ? 11.965 8.374 -17.903 1.00 54.91 89 ALA A C 1
ATOM 734 O O . ALA A 1 89 ? 11.538 7.756 -18.877 1.00 54.91 89 ALA A O 1
ATOM 735 N N . THR A 1 90 ? 11.354 8.327 -16.718 1.00 51.47 90 THR A N 1
ATOM 736 C CA . THR A 1 90 ? 10.118 7.575 -16.457 1.00 51.47 90 THR A CA 1
ATOM 737 C C . THR A 1 90 ? 8.857 8.245 -17.019 1.00 51.47 90 THR A C 1
ATOM 739 O O . THR A 1 90 ? 7.948 7.542 -17.453 1.00 51.47 90 THR A O 1
ATOM 742 N N . LEU A 1 91 ? 8.801 9.582 -17.069 1.00 54.25 91 LEU A N 1
ATOM 743 C CA . LEU A 1 91 ? 7.692 10.341 -17.668 1.00 54.25 91 LEU A CA 1
ATOM 744 C C . LEU A 1 91 ? 7.688 10.297 -19.204 1.00 54.25 91 LEU A C 1
ATOM 746 O O . LEU A 1 91 ? 6.627 10.152 -19.801 1.00 54.25 91 LEU A O 1
ATOM 750 N N . VAL A 1 92 ? 8.859 10.391 -19.842 1.00 51.12 92 VAL A N 1
ATOM 751 C CA . VAL A 1 92 ? 8.990 10.436 -21.314 1.00 51.12 92 VAL A CA 1
ATOM 752 C C . VAL A 1 92 ? 8.614 9.098 -21.967 1.00 51.12 92 VAL A C 1
ATOM 754 O O . VAL A 1 92 ? 8.117 9.066 -23.091 1.00 51.12 92 VAL A O 1
ATOM 757 N N . CYS A 1 93 ? 8.787 7.984 -21.255 1.00 47.69 93 CYS A N 1
ATOM 758 C CA . CYS A 1 93 ? 8.492 6.648 -21.772 1.00 47.69 93 CYS A CA 1
ATOM 759 C C . CYS A 1 93 ? 6.992 6.261 -21.691 1.00 47.69 93 CYS A C 1
ATOM 761 O O . CYS A 1 93 ? 6.610 5.220 -22.212 1.00 47.69 93 CYS A O 1
ATOM 763 N N . GLY A 1 94 ? 6.140 7.080 -21.054 1.00 43.84 94 GLY A N 1
ATOM 764 C CA . GLY A 1 94 ? 4.676 6.898 -20.991 1.00 43.84 94 GLY A CA 1
ATOM 765 C C . GLY A 1 94 ? 3.877 7.754 -21.988 1.00 43.84 94 GLY A C 1
ATOM 766 O O . GLY A 1 94 ? 2.651 7.772 -21.923 1.00 43.84 94 GLY A O 1
ATOM 767 N N . THR A 1 95 ? 4.562 8.494 -22.867 1.00 43.72 95 THR A N 1
ATOM 768 C CA . THR A 1 95 ? 3.988 9.414 -23.874 1.00 43.72 95 THR A CA 1
ATOM 769 C C . THR A 1 95 ? 4.013 8.864 -25.309 1.00 43.72 95 THR A C 1
ATOM 771 O O . THR A 1 95 ? 3.972 9.645 -26.257 1.00 43.72 95 THR A O 1
ATOM 774 N N . ILE A 1 96 ? 4.083 7.539 -25.477 1.00 38.75 96 ILE A N 1
ATOM 775 C CA . ILE A 1 96 ? 3.952 6.862 -26.781 1.00 38.75 96 ILE A CA 1
ATOM 776 C C . ILE A 1 96 ? 2.616 6.127 -26.826 1.00 38.75 96 ILE A C 1
ATOM 778 O O . ILE A 1 96 ? 2.329 5.405 -25.843 1.00 38.75 96 ILE A O 1
#

Foldseek 3Di:
DPPPDDDPVNVVLVVLVCLLCVLVVVLCVLQVPPDDDRQLVNVVSLVVNLVSLPDDDPVRVPSVVVSVVVNVVSCCCPVPVDPVVSVVVNVVSPPD